Protein AF-A0A3D3K1H5-F1 (afdb_monomer_lite)

Structure (mmCIF, N/CA/C/O backbone):
data_AF-A0A3D3K1H5-F1
#
_entry.id   AF-A0A3D3K1H5-F1
#
loop_
_atom_site.group_PDB
_atom_site.id
_atom_site.type_symbol
_atom_site.label_atom_id
_atom_site.label_alt_id
_atom_site.label_comp_id
_atom_site.label_asym_id
_atom_site.label_entity_id
_atom_site.label_seq_id
_atom_site.pdbx_PDB_ins_code
_atom_site.Cartn_x
_atom_site.Cartn_y
_atom_site.Cartn_z
_atom_site.occupancy
_atom_site.B_iso_or_equiv
_atom_site.auth_seq_id
_atom_site.auth_comp_id
_atom_site.auth_asym_id
_atom_site.auth_atom_id
_atom_site.pdbx_PDB_model_num
ATOM 1 N N . MET A 1 1 ? 1.383 35.777 -32.205 1.00 58.03 1 MET A N 1
ATOM 2 C CA . MET A 1 1 ? 0.639 34.508 -32.404 1.00 58.03 1 MET A CA 1
ATOM 3 C C . MET A 1 1 ? 1.539 33.280 -32.526 1.00 58.03 1 MET A C 1
ATOM 5 O O . MET A 1 1 ? 1.328 32.352 -31.762 1.00 58.03 1 MET A O 1
ATOM 9 N N . LYS A 1 2 ? 2.564 33.258 -33.396 1.00 61.53 2 LYS A N 1
ATOM 10 C CA . LYS A 1 2 ? 3.442 32.076 -33.575 1.00 61.53 2 LYS A CA 1
ATOM 11 C C . LYS A 1 2 ? 4.166 31.612 -32.295 1.00 61.53 2 LYS A C 1
ATOM 13 O O . LYS A 1 2 ? 4.224 30.418 -32.035 1.00 61.53 2 LYS A O 1
ATOM 18 N N . LEU A 1 3 ? 4.647 32.548 -31.470 1.00 62.44 3 LEU A N 1
ATOM 19 C CA . LEU A 1 3 ? 5.371 32.226 -30.229 1.00 62.44 3 LEU A CA 1
ATOM 20 C C . LEU A 1 3 ? 4.465 31.588 -29.155 1.00 62.44 3 LEU A C 1
ATOM 22 O O . LEU A 1 3 ? 4.869 30.622 -28.525 1.00 62.44 3 LEU A O 1
ATOM 26 N N . LEU A 1 4 ? 3.223 32.079 -29.017 1.00 64.88 4 LEU A N 1
ATOM 27 C CA . LEU A 1 4 ? 2.206 31.545 -28.093 1.00 64.88 4 LEU A CA 1
ATOM 28 C C . LEU A 1 4 ? 1.756 30.126 -28.470 1.00 64.88 4 LEU A C 1
ATOM 30 O O . LEU A 1 4 ? 1.501 29.298 -27.602 1.00 64.88 4 LEU A O 1
ATOM 34 N N . PHE A 1 5 ? 1.683 29.836 -29.771 1.00 71.00 5 PHE A N 1
ATOM 35 C CA . PHE A 1 5 ? 1.335 28.504 -30.264 1.00 71.00 5 PHE A CA 1
ATOM 36 C C . PHE A 1 5 ? 2.442 27.484 -29.950 1.00 71.00 5 PHE A C 1
ATOM 38 O O . PHE A 1 5 ? 2.167 26.351 -29.563 1.00 71.00 5 PHE A O 1
ATOM 45 N N . SER A 1 6 ? 3.705 27.913 -30.048 1.00 69.50 6 SER A N 1
ATOM 46 C CA . SER A 1 6 ? 4.868 27.077 -29.743 1.00 69.50 6 SER A CA 1
ATOM 47 C C . SER A 1 6 ? 4.970 26.718 -28.256 1.00 69.50 6 SER A C 1
ATOM 49 O O . SER A 1 6 ? 5.313 25.583 -27.931 1.00 69.50 6 SER A O 1
ATOM 51 N N . THR A 1 7 ? 4.653 27.643 -27.345 1.00 72.69 7 THR A N 1
ATOM 52 C CA . THR A 1 7 ? 4.624 27.365 -25.897 1.00 72.69 7 THR A CA 1
ATOM 53 C C . THR A 1 7 ? 3.469 26.448 -25.500 1.00 72.69 7 THR A C 1
ATOM 55 O O . THR A 1 7 ? 3.645 25.595 -24.633 1.00 72.69 7 THR A O 1
ATOM 58 N N . PHE A 1 8 ? 2.313 26.554 -26.163 1.00 73.56 8 PHE A N 1
ATOM 59 C CA . PHE A 1 8 ? 1.165 25.674 -25.915 1.00 73.56 8 PHE A CA 1
ATOM 60 C C . PHE A 1 8 ? 1.443 24.216 -26.316 1.00 73.56 8 PHE A C 1
ATOM 62 O O . PHE A 1 8 ? 1.076 23.289 -25.599 1.00 73.56 8 PHE A O 1
ATOM 69 N N . ILE A 1 9 ? 2.168 24.005 -27.419 1.00 72.94 9 ILE A N 1
ATOM 70 C CA . ILE A 1 9 ? 2.616 22.672 -27.850 1.00 72.94 9 ILE A CA 1
ATOM 71 C C . ILE A 1 9 ? 3.579 22.055 -26.829 1.00 72.94 9 ILE A C 1
ATOM 73 O O . ILE A 1 9 ? 3.473 20.871 -26.522 1.00 72.94 9 ILE A O 1
ATOM 77 N N . PHE A 1 10 ? 4.478 22.852 -26.249 1.00 69.88 10 PHE A N 1
ATOM 78 C CA . PHE A 1 10 ? 5.420 22.369 -25.235 1.00 69.88 10 PHE A CA 1
ATOM 79 C C . PHE A 1 10 ? 4.712 21.912 -23.947 1.00 69.88 10 PHE A C 1
ATOM 81 O O . PHE A 1 10 ? 5.100 20.911 -23.349 1.00 69.88 10 PHE A O 1
ATOM 88 N N . LEU A 1 11 ? 3.622 22.589 -23.566 1.00 68.31 11 LEU A N 1
ATOM 89 C CA . LEU A 1 11 ? 2.784 22.232 -22.413 1.00 68.31 11 LEU A CA 1
ATOM 90 C C . LEU A 1 11 ? 2.049 20.889 -22.582 1.00 68.31 11 LEU A C 1
ATOM 92 O O . LEU A 1 11 ? 1.767 20.222 -21.588 1.00 68.31 11 LEU A O 1
ATOM 96 N N . LEU A 1 12 ? 1.790 20.446 -23.818 1.00 67.12 12 LEU A N 1
ATOM 97 C CA . LEU A 1 12 ? 1.165 19.145 -24.091 1.00 67.12 12 LEU A CA 1
ATOM 98 C C . LEU A 1 12 ? 2.131 17.964 -23.888 1.00 67.12 12 LEU A C 1
ATOM 100 O O . LEU A 1 12 ? 1.686 16.872 -23.539 1.00 67.12 12 LEU A O 1
ATOM 104 N N . PHE A 1 13 ? 3.445 18.165 -24.046 1.00 63.06 13 PHE A N 1
ATOM 105 C CA . PHE A 1 13 ? 4.454 17.107 -23.861 1.00 63.06 13 PHE A CA 1
ATOM 106 C C . PHE A 1 13 ? 4.833 16.854 -22.400 1.00 63.06 13 PHE A C 1
ATOM 108 O O . PHE A 1 13 ? 5.346 15.786 -22.076 1.00 63.06 13 PHE A O 1
ATOM 115 N N . ILE A 1 14 ? 4.541 17.800 -21.508 1.00 62.53 14 ILE A N 1
ATOM 116 C CA . ILE A 1 14 ? 4.655 17.616 -20.051 1.00 62.53 14 ILE A CA 1
ATOM 117 C C . ILE A 1 14 ? 3.426 16.906 -19.464 1.00 62.53 14 ILE A C 1
ATOM 119 O O . ILE A 1 14 ? 3.335 16.734 -18.247 1.00 62.53 14 ILE A O 1
ATOM 123 N N . SER A 1 15 ? 2.478 16.489 -20.315 1.00 57.84 15 SER A N 1
ATOM 124 C CA . SER A 1 15 ? 1.304 15.732 -19.895 1.00 57.84 15 SER A CA 1
ATOM 125 C C . SER A 1 15 ? 1.733 14.469 -19.149 1.00 57.84 15 SER A C 1
ATOM 127 O O . SER A 1 15 ? 2.516 13.654 -19.639 1.00 57.84 15 SER A O 1
ATOM 129 N N . CYS A 1 16 ? 1.234 14.364 -17.920 1.00 64.50 16 CYS A N 1
ATOM 130 C CA . CYS A 1 16 ? 1.578 13.377 -16.911 1.00 64.50 16 CYS A CA 1
ATOM 131 C C . CYS A 1 16 ? 1.337 11.952 -17.444 1.00 64.50 16 CYS A C 1
ATOM 133 O O . CYS A 1 16 ? 0.218 11.436 -17.426 1.00 64.50 16 CYS A O 1
ATOM 135 N N . GLY A 1 17 ? 2.386 11.329 -17.982 1.00 67.19 17 GLY A N 1
ATOM 136 C CA . GLY A 1 17 ? 2.335 9.956 -18.472 1.00 67.19 17 GLY A CA 1
ATOM 137 C C . GLY A 1 17 ? 2.020 8.966 -17.349 1.00 67.19 17 GLY A C 1
ATOM 138 O O . GLY A 1 17 ? 2.300 9.217 -16.176 1.00 67.19 17 GLY A O 1
ATOM 139 N N . LYS A 1 18 ? 1.455 7.806 -17.711 1.00 73.56 18 LYS A N 1
ATOM 140 C CA . LYS A 1 18 ? 1.256 6.686 -16.777 1.00 73.56 18 LYS A CA 1
ATOM 141 C C . LYS A 1 18 ? 2.574 6.385 -16.057 1.00 73.56 18 LYS A C 1
ATOM 143 O O . LYS A 1 18 ? 3.605 6.207 -16.704 1.00 73.56 18 LYS A O 1
ATOM 148 N N . ILE A 1 19 ? 2.532 6.319 -14.729 1.00 86.31 19 ILE A N 1
ATOM 149 C CA . ILE A 1 19 ? 3.718 6.053 -13.920 1.00 86.31 19 ILE A CA 1
ATOM 150 C C . ILE A 1 19 ? 4.247 4.639 -14.199 1.00 86.31 19 ILE A C 1
ATOM 152 O O . ILE A 1 19 ? 3.533 3.647 -14.052 1.00 86.31 19 ILE A O 1
ATOM 156 N N . SER A 1 20 ? 5.503 4.542 -14.634 1.00 90.12 20 SER A N 1
ATOM 157 C CA . SER A 1 20 ? 6.187 3.261 -14.818 1.00 90.12 20 SER A CA 1
ATOM 158 C C . SER A 1 20 ? 6.832 2.819 -13.502 1.00 90.12 20 SER A C 1
ATOM 160 O O . SER A 1 20 ? 7.356 3.679 -12.791 1.00 90.12 20 SER A O 1
ATOM 162 N N . PRO A 1 21 ? 6.882 1.523 -13.170 1.00 93.75 21 PRO A N 1
ATOM 163 C CA . PRO A 1 21 ? 7.561 1.065 -11.961 1.00 93.75 21 PRO A CA 1
ATOM 164 C C . PRO A 1 21 ? 9.066 1.380 -11.977 1.00 93.75 21 PRO A C 1
ATOM 166 O O . PRO A 1 21 ? 9.712 1.247 -13.018 1.00 93.75 21 PRO A O 1
ATOM 169 N N . LYS A 1 22 ? 9.626 1.837 -10.848 1.00 94.44 22 LYS A N 1
ATOM 170 C CA . LYS A 1 22 ? 11.052 2.184 -10.708 1.00 94.44 22 LYS A CA 1
ATOM 171 C C . LYS A 1 22 ? 11.598 1.755 -9.347 1.00 94.44 22 LYS A C 1
ATOM 173 O O . LYS A 1 22 ? 10.963 1.989 -8.324 1.00 94.44 22 LYS A O 1
ATOM 178 N N . GLY A 1 23 ? 12.811 1.205 -9.338 1.00 95.31 23 GLY A N 1
ATOM 179 C CA . GLY A 1 23 ? 13.479 0.724 -8.125 1.00 95.31 23 GLY A CA 1
ATOM 180 C C . GLY A 1 23 ? 13.215 -0.756 -7.843 1.00 95.31 23 GLY A C 1
ATOM 181 O O . GLY A 1 23 ? 12.797 -1.499 -8.730 1.00 95.31 23 GLY A O 1
ATOM 182 N N . LYS A 1 24 ? 13.499 -1.185 -6.613 1.00 97.19 24 LYS A N 1
ATOM 183 C CA . LYS A 1 24 ? 13.205 -2.542 -6.133 1.00 97.19 24 LYS A CA 1
ATOM 184 C C . LYS A 1 24 ? 11.815 -2.575 -5.505 1.00 97.19 24 LYS A C 1
ATOM 186 O O . LYS A 1 24 ? 11.362 -1.554 -5.005 1.00 97.19 24 LYS A O 1
ATOM 191 N N . ILE A 1 25 ? 11.154 -3.728 -5.544 1.00 97.31 25 ILE A N 1
ATOM 192 C CA . ILE A 1 25 ? 9.889 -3.927 -4.831 1.00 97.31 25 ILE A CA 1
ATOM 193 C C . ILE A 1 25 ? 10.167 -3.875 -3.325 1.00 97.31 25 ILE A C 1
ATOM 195 O O . ILE A 1 25 ? 11.131 -4.474 -2.847 1.00 97.31 25 ILE A O 1
ATOM 199 N N . GLU A 1 26 ? 9.329 -3.141 -2.603 1.00 97.25 26 GLU A N 1
ATOM 200 C CA . GLU A 1 26 ? 9.345 -3.013 -1.149 1.00 97.25 26 GLU A CA 1
ATOM 201 C C . GLU A 1 26 ? 7.992 -3.459 -0.593 1.00 97.25 26 GLU A C 1
ATOM 203 O O . GLU A 1 26 ? 6.963 -3.257 -1.239 1.00 97.25 26 GLU A O 1
ATOM 208 N N . SER A 1 27 ? 7.998 -4.017 0.617 1.00 97.94 27 SER A N 1
ATOM 209 C CA . SER A 1 27 ? 6.794 -4.303 1.399 1.00 97.94 27 SER A CA 1
ATOM 210 C C . SER A 1 27 ? 6.727 -3.328 2.572 1.00 97.94 27 SER A C 1
ATOM 212 O O . SER A 1 27 ? 7.710 -3.184 3.305 1.00 97.94 27 SER A O 1
ATOM 214 N N . LYS A 1 28 ? 5.606 -2.614 2.723 1.00 97.62 28 LYS A N 1
ATOM 215 C CA . LYS A 1 28 ? 5.385 -1.671 3.830 1.00 97.62 28 LYS A CA 1
ATOM 216 C C . LYS A 1 28 ? 4.010 -1.840 4.445 1.00 97.62 28 LYS A C 1
ATOM 218 O O . LYS A 1 28 ? 3.013 -1.893 3.726 1.00 97.62 28 LYS A O 1
ATOM 223 N N . ASP A 1 29 ? 3.988 -1.826 5.771 1.00 97.12 29 ASP A N 1
ATOM 224 C CA . ASP A 1 29 ? 2.768 -1.798 6.565 1.00 97.12 29 ASP A CA 1
ATOM 225 C C . ASP A 1 29 ? 2.337 -0.359 6.837 1.00 97.12 29 ASP A C 1
ATOM 227 O O . ASP A 1 29 ? 3.129 0.483 7.267 1.00 97.12 29 ASP A O 1
ATOM 231 N N . PHE A 1 30 ? 1.052 -0.100 6.622 1.00 95.94 30 PHE A N 1
ATOM 232 C CA . PHE A 1 30 ? 0.381 1.142 6.967 1.00 95.94 30 PHE A CA 1
ATOM 233 C C . PHE A 1 30 ? -0.644 0.834 8.055 1.00 95.94 30 PHE A C 1
ATOM 235 O O . PHE A 1 30 ? -1.693 0.260 7.745 1.00 95.94 30 PHE A O 1
ATOM 242 N N . PRO A 1 31 ? -0.362 1.181 9.321 1.00 95.81 31 PRO A N 1
ATOM 243 C CA . PRO A 1 31 ? -1.371 1.145 10.367 1.00 95.81 31 PRO A CA 1
ATOM 244 C C . PRO A 1 31 ? -2.533 2.053 9.969 1.00 95.81 31 PRO A C 1
ATOM 246 O O . PRO A 1 31 ? -2.316 3.175 9.504 1.00 95.81 31 PRO A O 1
ATOM 249 N N . VAL A 1 32 ? -3.756 1.567 10.132 1.00 95.56 32 VAL A N 1
ATOM 250 C CA . VAL A 1 32 ? -4.970 2.334 9.852 1.00 95.56 32 VAL A CA 1
ATOM 251 C C . VAL A 1 32 ? -5.941 2.185 11.014 1.00 95.56 32 VAL A C 1
ATOM 253 O O . VAL A 1 32 ? -5.816 1.270 11.825 1.00 95.56 32 VAL A O 1
ATOM 256 N N . GLU A 1 33 ? -6.897 3.101 11.101 1.00 95.56 33 GLU A N 1
ATOM 257 C CA . GLU A 1 33 ? -8.031 2.966 12.014 1.00 95.56 33 GLU A CA 1
ATOM 258 C C . GLU A 1 33 ? -8.867 1.730 11.658 1.00 95.56 33 GLU A C 1
ATOM 260 O O . GLU A 1 33 ? -8.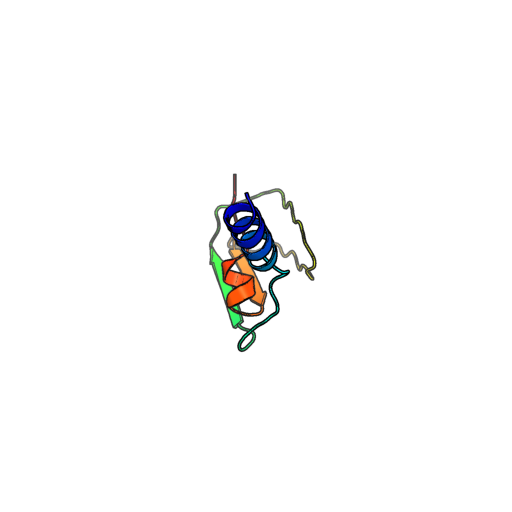813 1.234 10.528 1.00 95.56 33 GLU A O 1
ATOM 265 N N . ASP A 1 34 ? -9.648 1.235 12.615 1.00 94.25 34 ASP A N 1
ATOM 266 C CA . ASP A 1 34 ? -10.538 0.103 12.378 1.00 94.25 34 ASP A CA 1
ATOM 267 C C . ASP A 1 34 ? -11.597 0.445 11.325 1.00 94.25 34 ASP A C 1
ATOM 269 O O . ASP A 1 34 ? -12.195 1.521 11.325 1.00 94.25 34 ASP A O 1
ATOM 273 N N . PHE A 1 35 ? -11.847 -0.496 10.417 1.00 92.75 35 PHE A N 1
ATOM 274 C CA . PHE A 1 35 ? -12.796 -0.336 9.322 1.00 92.75 35 PHE A CA 1
ATOM 275 C C . PHE A 1 35 ? -13.610 -1.616 9.122 1.00 92.75 35 PHE A C 1
ATOM 277 O O . PHE A 1 35 ? -13.153 -2.725 9.392 1.00 92.75 35 PHE A O 1
ATOM 284 N N . THR A 1 36 ? -14.826 -1.469 8.602 1.00 91.38 36 THR A N 1
ATOM 285 C CA . THR A 1 36 ? -15.729 -2.599 8.315 1.00 91.38 36 THR A CA 1
ATOM 286 C C . THR A 1 36 ? -15.913 -2.853 6.824 1.00 91.38 36 THR A C 1
ATOM 288 O O . THR A 1 36 ? -16.268 -3.958 6.427 1.00 91.38 36 THR A O 1
ATOM 291 N N . ASN A 1 37 ? -15.646 -1.845 5.990 1.00 92.06 37 ASN A N 1
ATOM 292 C CA . ASN A 1 37 ? -15.852 -1.895 4.549 1.00 92.06 37 ASN A CA 1
ATOM 293 C C . ASN A 1 37 ? -14.567 -1.532 3.809 1.00 92.06 37 ASN A C 1
ATOM 295 O O . ASN A 1 37 ? -13.827 -0.641 4.221 1.00 92.06 37 ASN A O 1
ATOM 299 N N . ILE A 1 38 ? -14.341 -2.195 2.676 1.00 93.12 38 ILE A N 1
ATOM 300 C CA . ILE A 1 38 ? -13.195 -1.960 1.800 1.00 93.12 38 ILE A CA 1
ATOM 301 C C . ILE A 1 38 ? -13.705 -1.505 0.432 1.00 93.12 38 ILE A C 1
ATOM 303 O O . ILE A 1 38 ? -14.532 -2.174 -0.185 1.00 93.12 38 ILE A O 1
ATOM 307 N N . ASN A 1 39 ? -13.174 -0.386 -0.061 1.00 95.00 39 ASN A N 1
ATOM 308 C CA . ASN A 1 39 ? -13.373 0.075 -1.432 1.00 95.00 39 ASN A CA 1
ATOM 309 C C . ASN A 1 39 ? -12.008 0.256 -2.100 1.00 95.00 39 ASN A C 1
ATOM 311 O O . ASN A 1 39 ? -11.173 1.004 -1.591 1.00 95.00 39 ASN A O 1
ATOM 315 N N . LEU A 1 40 ? -11.779 -0.429 -3.220 1.00 94.62 40 LEU A N 1
ATOM 316 C CA . LEU A 1 40 ? -10.484 -0.454 -3.893 1.00 94.62 40 LEU A CA 1
ATOM 317 C C . LEU A 1 40 ? -10.642 -0.125 -5.376 1.00 94.62 40 LEU A C 1
ATOM 319 O O . LEU A 1 40 ? -11.507 -0.670 -6.057 1.00 94.62 40 LEU A O 1
ATOM 323 N N . GLU A 1 41 ? -9.740 0.705 -5.892 1.00 95.31 41 GLU A N 1
ATOM 324 C CA . GLU A 1 41 ? -9.717 1.116 -7.294 1.00 95.31 41 GLU A CA 1
ATOM 325 C C . GLU A 1 41 ? -8.303 0.961 -7.858 1.00 95.31 41 GLU A C 1
ATOM 327 O O . GLU A 1 41 ? -7.345 1.533 -7.334 1.00 95.31 41 GLU A O 1
ATOM 332 N N . GLY A 1 42 ? -8.155 0.175 -8.926 1.00 92.44 42 GLY A N 1
ATOM 333 C CA . GLY A 1 42 ? -6.872 -0.020 -9.596 1.00 92.44 42 GLY A CA 1
ATOM 334 C C . GLY A 1 42 ? -6.617 -1.460 -10.030 1.00 92.44 42 GLY A C 1
ATOM 335 O O . GLY A 1 42 ? -7.531 -2.269 -10.163 1.00 92.44 42 GLY A O 1
ATOM 336 N N . LYS A 1 43 ? -5.343 -1.764 -10.297 1.00 91.56 43 LYS A N 1
ATOM 337 C CA . LYS A 1 43 ? -4.875 -3.092 -10.715 1.00 91.56 43 LYS A CA 1
ATOM 338 C C . LYS A 1 43 ? -3.975 -3.675 -9.635 1.00 91.56 43 LYS A C 1
ATOM 340 O O . LYS A 1 43 ? -2.785 -3.377 -9.600 1.00 91.56 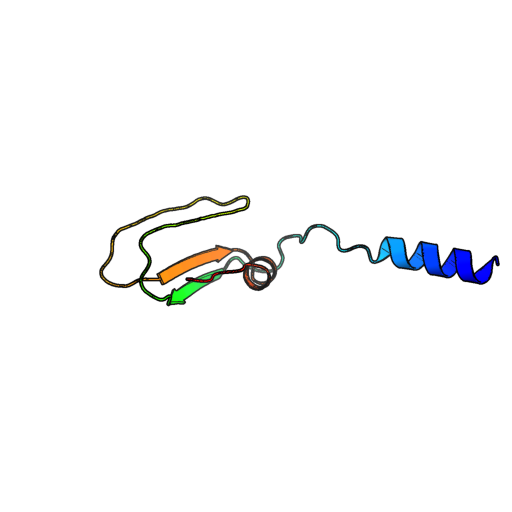43 LYS A O 1
ATOM 345 N N . PHE A 1 44 ? -4.544 -4.501 -8.772 1.00 92.62 44 PHE A N 1
ATOM 346 C CA . PHE A 1 44 ? -3.830 -5.155 -7.678 1.00 92.62 44 PHE A CA 1
ATOM 347 C C . PHE A 1 44 ? -4.351 -6.575 -7.465 1.00 92.62 44 PHE A C 1
ATOM 349 O O . PHE A 1 44 ? -5.440 -6.940 -7.909 1.00 92.62 44 PHE A O 1
ATOM 356 N N . ARG A 1 45 ? -3.555 -7.366 -6.749 1.00 96.12 45 ARG A N 1
ATOM 357 C CA . ARG A 1 45 ? -3.993 -8.600 -6.102 1.00 96.12 45 ARG A CA 1
ATOM 358 C C . ARG A 1 45 ? -4.216 -8.281 -4.628 1.00 96.12 45 ARG A C 1
ATOM 360 O O . ARG A 1 45 ? -3.349 -7.667 -4.017 1.00 96.12 45 ARG A O 1
ATOM 367 N N . VAL A 1 46 ? -5.365 -8.673 -4.085 1.00 95.19 46 VAL A N 1
ATOM 368 C CA . VAL A 1 46 ? -5.760 -8.348 -2.708 1.00 95.19 46 VAL A CA 1
ATOM 369 C C . VAL A 1 46 ? -5.961 -9.622 -1.918 1.00 95.19 46 VAL A C 1
ATOM 371 O O . VAL A 1 46 ? -6.606 -10.558 -2.388 1.00 95.19 46 VAL A O 1
ATOM 374 N N . PHE A 1 47 ? -5.430 -9.607 -0.704 1.00 94.94 47 PHE A N 1
ATOM 375 C CA . PHE A 1 47 ? -5.696 -10.591 0.327 1.00 94.94 47 PHE A CA 1
ATOM 376 C C . PHE A 1 47 ? -6.354 -9.855 1.490 1.00 94.94 47 PHE A C 1
ATOM 378 O O . PHE A 1 47 ? -5.823 -8.853 1.962 1.00 94.94 47 PHE A O 1
ATOM 385 N N . TYR A 1 48 ? -7.523 -10.329 1.913 1.00 93.44 48 TYR A N 1
ATOM 386 C CA . TYR A 1 48 ? -8.238 -9.790 3.063 1.00 93.44 48 TYR A CA 1
ATOM 387 C C . TYR A 1 48 ? -8.307 -10.862 4.141 1.00 93.44 48 TYR A C 1
ATOM 389 O O . TYR A 1 48 ? -8.740 -11.985 3.879 1.00 93.44 48 TYR A O 1
ATOM 397 N N . ILE A 1 49 ? -7.825 -10.520 5.331 1.00 92.88 49 ILE A N 1
ATOM 398 C CA . ILE A 1 49 ? -7.670 -11.439 6.453 1.00 92.88 49 ILE A CA 1
ATOM 399 C C . ILE A 1 49 ? -8.181 -10.715 7.696 1.00 92.88 49 ILE A C 1
ATOM 401 O O . ILE A 1 49 ? -7.839 -9.555 7.920 1.00 92.88 49 ILE A O 1
ATOM 405 N N . ASN A 1 50 ? -9.004 -11.392 8.495 1.00 91.00 50 ASN A N 1
ATOM 406 C CA . ASN A 1 50 ? -9.385 -10.894 9.810 1.00 91.00 50 ASN A CA 1
ATOM 407 C C . ASN A 1 50 ? -8.207 -11.094 10.777 1.00 91.00 50 ASN A C 1
ATOM 409 O O . ASN A 1 50 ? -7.659 -12.194 10.854 1.00 91.00 50 ASN A O 1
ATOM 413 N N . GLY A 1 51 ? -7.803 -10.040 11.481 1.00 89.06 51 GLY A N 1
ATOM 414 C CA . GLY A 1 51 ? -6.683 -10.076 12.415 1.00 89.06 51 GLY A CA 1
ATOM 415 C C . GLY A 1 51 ? -6.915 -9.155 13.605 1.00 89.06 51 GLY A C 1
ATOM 416 O O . GLY A 1 51 ? -7.854 -8.366 13.622 1.00 89.06 51 GLY A O 1
ATOM 417 N N . GLU A 1 52 ? -6.035 -9.247 14.600 1.00 91.19 52 GLU A N 1
ATOM 418 C CA . GLU A 1 52 ? -6.138 -8.485 15.854 1.00 91.19 52 GLU A CA 1
ATOM 419 C C . GLU A 1 52 ? -5.856 -6.982 15.693 1.00 91.19 52 GLU A C 1
ATOM 421 O O . GLU A 1 52 ? -6.156 -6.198 16.591 1.00 91.19 52 GLU A O 1
ATOM 426 N N . LYS A 1 53 ? -5.232 -6.576 14.581 1.00 93.44 53 LYS A N 1
ATOM 427 C CA . LYS A 1 53 ? -4.857 -5.187 14.295 1.00 93.44 53 LYS A CA 1
ATOM 428 C C . LYS A 1 53 ? -5.219 -4.816 12.866 1.00 93.44 53 LYS A C 1
ATOM 430 O O . LYS A 1 53 ? -4.975 -5.593 11.943 1.00 93.44 53 LYS A O 1
ATOM 435 N N . SER A 1 54 ? -5.706 -3.592 12.696 1.00 95.50 54 SER A N 1
ATOM 436 C CA . SER A 1 54 ? -6.023 -3.011 11.394 1.00 95.50 54 SER A CA 1
ATOM 437 C C . SER A 1 54 ? -4.775 -2.399 10.752 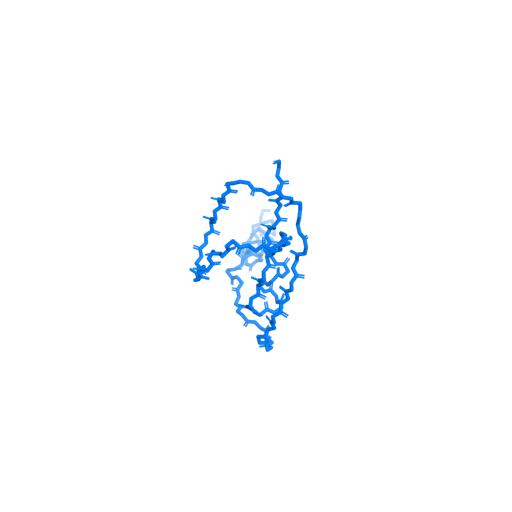1.00 95.50 54 SER A C 1
ATOM 439 O O . SER A 1 54 ? -4.197 -1.427 11.242 1.00 95.50 54 SER A O 1
ATOM 441 N N . PHE A 1 55 ? -4.331 -2.982 9.641 1.00 95.88 55 PHE A N 1
ATOM 442 C CA . PHE A 1 55 ? -3.258 -2.435 8.814 1.00 95.88 55 PHE A CA 1
ATOM 443 C C . PHE A 1 55 ? -3.446 -2.823 7.348 1.00 95.88 55 PHE A C 1
ATOM 445 O O . PHE A 1 55 ? -4.126 -3.794 7.018 1.00 95.88 55 PHE A O 1
ATOM 452 N N . VAL A 1 56 ? -2.814 -2.058 6.463 1.00 96.38 56 VAL A N 1
ATOM 453 C CA . VAL A 1 56 ? -2.705 -2.373 5.039 1.00 96.38 56 VAL A CA 1
ATOM 454 C C . VAL A 1 56 ? -1.238 -2.625 4.727 1.00 96.38 56 VAL A C 1
ATOM 456 O O . VAL A 1 56 ? -0.427 -1.711 4.841 1.00 96.38 56 VAL A O 1
ATOM 459 N N . ASN A 1 57 ? -0.889 -3.843 4.319 1.00 96.94 57 ASN A N 1
ATOM 460 C CA . ASN A 1 57 ? 0.417 -4.113 3.722 1.00 96.94 57 ASN A CA 1
ATOM 461 C C . ASN A 1 57 ? 0.360 -3.825 2.218 1.00 96.94 57 ASN A C 1
ATOM 463 O O . ASN A 1 57 ? -0.565 -4.263 1.530 1.00 96.94 57 ASN A O 1
ATOM 467 N N . VAL A 1 58 ? 1.355 -3.105 1.704 1.00 97.75 58 VAL A N 1
ATOM 468 C CA . VAL A 1 58 ? 1.520 -2.886 0.268 1.00 97.75 58 VAL A CA 1
ATOM 469 C C . VAL A 1 58 ? 2.895 -3.360 -0.173 1.00 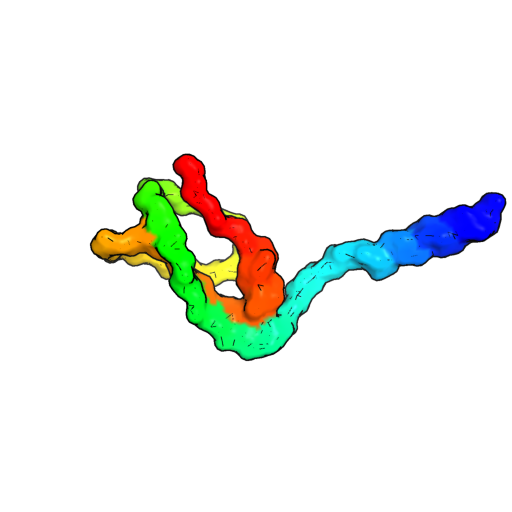97.75 58 VAL A C 1
ATOM 471 O O . VAL A 1 58 ? 3.912 -2.828 0.270 1.00 97.75 58 VAL A O 1
ATOM 474 N N . GLU A 1 59 ? 2.907 -4.301 -1.115 1.00 98.06 59 GLU A N 1
ATOM 475 C CA . GLU A 1 59 ? 4.108 -4.778 -1.795 1.00 98.06 59 GLU A CA 1
ATOM 476 C C . GLU A 1 59 ? 4.166 -4.225 -3.229 1.00 98.06 59 GLU A C 1
ATOM 478 O O . GLU A 1 59 ? 3.417 -4.652 -4.112 1.00 98.06 59 GLU A O 1
ATOM 483 N N . THR A 1 60 ? 5.007 -3.214 -3.470 1.00 97.25 60 THR A N 1
ATOM 484 C CA . THR A 1 60 ? 5.136 -2.568 -4.790 1.00 97.25 60 THR A CA 1
ATOM 485 C C . THR A 1 60 ? 6.424 -1.744 -4.919 1.00 97.25 60 THR A C 1
ATOM 487 O O . THR A 1 60 ? 7.258 -1.699 -4.020 1.00 97.25 60 THR A O 1
ATOM 490 N N . TYR A 1 61 ? 6.610 -1.081 -6.059 1.00 97.19 61 TYR A N 1
ATOM 491 C CA . TYR A 1 61 ? 7.737 -0.186 -6.316 1.00 97.19 61 TYR A CA 1
ATOM 492 C C . TYR A 1 61 ? 7.566 1.161 -5.582 1.00 97.19 61 TYR A C 1
ATOM 494 O O . TYR A 1 61 ? 6.458 1.704 -5.586 1.00 97.19 61 TYR A O 1
ATOM 502 N N . PRO A 1 62 ? 8.637 1.774 -5.040 1.00 96.19 62 PRO A N 1
ATOM 503 C CA . PRO A 1 62 ? 8.563 2.988 -4.220 1.00 96.19 62 PRO A CA 1
ATOM 504 C C . PRO A 1 62 ? 7.802 4.142 -4.867 1.00 96.19 62 PRO A C 1
ATOM 506 O O . PRO A 1 62 ? 7.006 4.828 -4.231 1.00 96.19 62 PRO A O 1
ATOM 509 N N . ASN A 1 63 ? 8.009 4.354 -6.165 1.00 94.25 63 ASN A N 1
ATOM 510 C CA . ASN A 1 63 ? 7.347 5.436 -6.876 1.00 94.25 63 ASN A CA 1
ATOM 511 C C . ASN A 1 63 ? 5.848 5.174 -7.090 1.00 94.25 63 ASN A C 1
ATOM 513 O O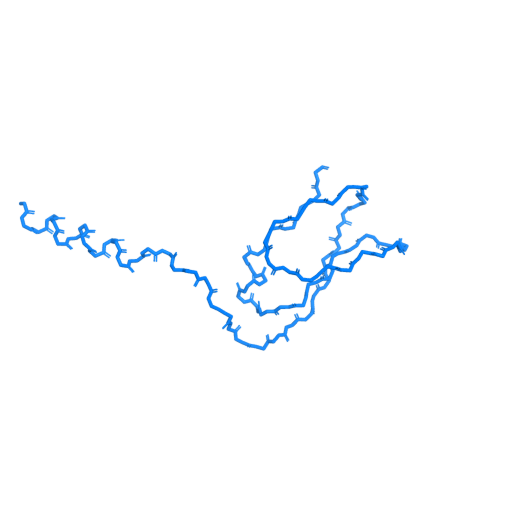 . ASN A 1 63 ? 5.075 6.126 -7.122 1.00 94.25 63 ASN A O 1
ATOM 517 N N . ILE A 1 64 ? 5.430 3.911 -7.206 1.00 94.94 64 ILE A N 1
ATOM 518 C CA . ILE A 1 64 ? 4.014 3.531 -7.245 1.00 94.94 64 ILE A CA 1
ATOM 519 C C . ILE A 1 64 ? 3.402 3.697 -5.855 1.00 94.94 64 ILE A C 1
ATOM 521 O O . ILE A 1 64 ? 2.341 4.304 -5.733 1.00 94.94 64 ILE A O 1
ATOM 525 N N . LEU A 1 65 ? 4.105 3.239 -4.814 1.00 94.56 65 LEU A N 1
ATOM 526 C CA . LEU A 1 65 ? 3.673 3.346 -3.422 1.00 94.56 65 LEU A CA 1
ATOM 527 C C . LEU A 1 65 ? 3.358 4.793 -3.030 1.00 94.56 65 LEU A C 1
ATOM 529 O O . LEU A 1 65 ? 2.288 5.069 -2.499 1.00 94.56 65 LEU A O 1
ATOM 533 N N . ASN A 1 66 ? 4.239 5.727 -3.389 1.00 90.94 66 ASN A N 1
ATOM 534 C CA . ASN A 1 66 ? 4.071 7.156 -3.105 1.00 90.94 66 ASN A CA 1
ATOM 535 C C . ASN A 1 66 ? 2.859 7.797 -3.811 1.00 90.94 66 ASN A C 1
ATOM 537 O O . ASN A 1 66 ? 2.485 8.919 -3.481 1.00 90.94 66 ASN A O 1
ATOM 541 N N . ASN A 1 67 ? 2.262 7.116 -4.794 1.00 91.69 67 ASN A N 1
ATOM 542 C CA . ASN A 1 67 ? 1.067 7.572 -5.505 1.00 91.69 67 ASN A CA 1
ATOM 543 C C . ASN A 1 67 ? -0.226 6.902 -5.004 1.00 91.69 67 ASN A C 1
ATOM 545 O O . ASN A 1 67 ? -1.313 7.292 -5.437 1.00 91.69 67 ASN A O 1
ATOM 549 N N . LEU A 1 68 ? -0.141 5.914 -4.105 1.00 93.62 68 LEU A N 1
ATOM 550 C CA . LEU A 1 68 ? -1.315 5.261 -3.530 1.00 93.62 68 LEU A CA 1
ATOM 551 C C . LEU A 1 68 ? -1.982 6.152 -2.478 1.00 93.62 68 LEU A C 1
ATOM 553 O O . LEU A 1 68 ? -1.328 6.828 -1.687 1.00 93.62 68 LEU A O 1
ATOM 557 N N . LYS A 1 69 ? -3.317 6.137 -2.461 1.00 94.88 69 LYS A N 1
ATOM 558 C CA . LYS A 1 69 ? -4.134 6.856 -1.479 1.00 94.88 69 LYS A CA 1
ATOM 559 C C . LYS A 1 69 ? -4.818 5.839 -0.576 1.00 94.88 69 LYS A C 1
ATOM 561 O O . LYS A 1 69 ? -5.755 5.178 -1.009 1.00 94.88 69 LYS A O 1
ATOM 566 N N . ILE A 1 70 ? -4.362 5.749 0.668 1.00 95.00 70 ILE A N 1
ATOM 567 C CA . ILE A 1 70 ? -4.930 4.873 1.698 1.00 95.00 70 ILE A CA 1
ATOM 568 C C . ILE A 1 70 ? -5.547 5.772 2.763 1.00 95.00 70 ILE A C 1
ATOM 570 O O . ILE A 1 70 ? -4.861 6.633 3.313 1.00 95.00 70 ILE A O 1
ATOM 574 N N . LYS A 1 71 ? -6.856 5.635 2.986 1.00 94.69 71 LYS A N 1
ATOM 575 C CA . LYS A 1 71 ? -7.614 6.429 3.959 1.00 94.69 71 LYS A CA 1
ATOM 576 C C . LYS A 1 71 ? -8.754 5.594 4.525 1.00 94.69 71 LYS A C 1
ATOM 578 O O . LYS A 1 71 ? -9.426 4.905 3.761 1.00 94.69 71 LYS A O 1
ATOM 583 N N . VAL A 1 72 ? -8.995 5.736 5.821 1.00 94.62 72 VAL A N 1
ATOM 584 C CA . VAL A 1 72 ? -10.243 5.336 6.481 1.00 94.62 72 VAL A CA 1
ATOM 585 C C . VAL A 1 72 ? -11.088 6.604 6.645 1.00 94.62 72 VAL A C 1
ATOM 587 O O . VAL A 1 72 ? -10.529 7.698 6.768 1.00 94.62 72 VAL A O 1
ATOM 590 N N . LYS A 1 73 ? -12.408 6.488 6.495 1.00 86.25 73 LYS A N 1
ATOM 591 C CA . LYS A 1 73 ? -13.369 7.595 6.585 1.00 86.25 73 LYS A CA 1
ATOM 592 C C . LYS A 1 73 ? -14.405 7.296 7.648 1.00 86.25 73 LYS A C 1
ATOM 594 O O . LYS A 1 73 ? -14.771 6.105 7.743 1.00 86.25 73 LYS A O 1
#

Radius of gyration: 18.97 Å; chains: 1; bounding box: 29×46×49 Å

Foldseek 3Di:
DVVVVVVVVVVVVVPDDDDDADDDKDKDKAFADDDDDDDDDDDDDDDDDDDPGDIDIDTGGPVVVVVDDDHDD

Secondary structure (DSSP, 8-state):
-HHHHHHHHHHHHTS-PPPPP-S--EEEEEE----S-----SS--------SS-EEEEEE-HHHHTT------

pLDDT: mean 87.49, std 12.36, range [57.84, 98.06]

Sequence (73 aa):
MKLLFSTFIFLLFISCGKISPKGKIESKDFPVEDFTNINLEGKFRVFYINGEKSFVNVETYPNILNNLKIKVK

=== Feature glossary ===
The record interleaves many kinds of information about one protein. Here is each kind framed as the question it answers.

Q: What does the local fold look like, residue by residue?
A: The Foldseek 3Di string encodes local tertiary geometry as a 20-letter alphabet — one character per residue — derived from the relative positions of nearby Cα atoms. Unlike the amino-acid sequence, 3Di is a direct function of the 3D structure, so two proteins with the same fold have similar 3Di strings even at low sequence identity.

Q: Which residues are in helices, strands, or loops?
A: The SS8 string is DSSP's per-residue secondary-structure call. α-helix (H) means an i→i+4 H-bond ladder; β-strand (E) means the residue participates in a β-sheet; 3₁₀ (G) and π (I) are tighter and wider helices; T/S are turns/bends; '-' is loop.

Q: How big and how compact is the whole molecule?
A: Radius of gyration (Rg) is the root-mean-square distance of Cα atoms from their centroid — a single number for overall size and compactness. A globular domain of N residues has Rg ≈ 2.2·N^0.38 Å; an extended or disordered chain has a much larger Rg. The Cα contact count is the number of residue pairs whose Cα atoms are within 8 Å and are more than four positions apart in sequence — a standard proxy for tertiary packing density. The bounding box is the smallest axis-aligned box enclosing all Cα atoms.

Q: Where is each backbone atom in 3D?
A: Structure coordinates are given as an mmCIF _atom_site loop: one row per atom with element, residue name, chain id, sequence number, and x/y/z position in Å. Only the four main-chain atoms per residue are included here; side chains are omitted to keep the record compact.

Q: What is the amino-acid chain?
A: Primary structure: the covalent order of the twenty standard amino acids along the backbone. Two proteins with the same sequence will (almost always) fold to the same structure; two with 30% identity often share a fold but not the details.

Q: What if only a Cα trace is available?
A: Three-state secondary structure (P-SEA) collapses the eight DSSP classes into helix (a), strand (b), and coil (c). P-SEA assigns these from Cα geometry alone — distances and angles — without requiring backbone oxygens, so it works on any Cα trace.

Q: What family and function is it annotated with?
A: Database cross-references. InterPro integrates a dozen domain/family signature databases into unified entries with residue-range hits. GO terms attach function/process/location labels with evidence codes. CATH codes position the fold in a four-level structural taxonomy. Organism is the NCBI-taxonomy species name.

Q: How confident is the AlphaFold model at each residue?
A: pLDDT is the predicted lDDT-Cα score: AlphaFold's confidence that the local environment of each residue (all inter-atomic distances within 15 Å) is correctly placed. It is a per-residue number between 0 and 100, with higher meaning more reliable.

Q: How mobile is each atom in the crystal?
A: B-factor (Debye–Waller factor) reflects atomic displacement in the crystal lattice. It is an experimental observable (units Å²), not a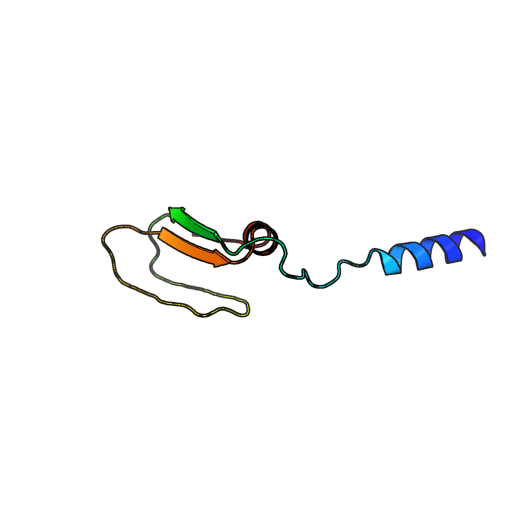 prediction; low values mean the atom is pinned down, high values mean it moves or is heterogeneous across the crystal.

Q: Which residues are buried vs exposed?
A: SASA measures how much of the protein is reachable by solvent. It is computed by rolling a water-sized probe over the atomic surface and summing the exposed area (Å²). Per-residue SASA distinguishes core (buried, low SASA) from surface (exposed, high SASA) residues; total SASA is a whole-molecule size measure.

Q: What do the diagnostic plots show?
A: Plot images: a contact map (which residues are close in 3D, as an N×N binary image), a Ramachandran scatter (backbone torsion angles, revealing secondary-structure composition at a glance), and — for AlphaFold structures — a PAE heatmap (pairwise prediction confidence).

Q: What known structures does this most resemble?
A: The Foldseek neighbor list gives the closest experimentally determined structures in the PDB, ranked by structural alignment. TM-score near 1 means near-identical fold; near 0.3 means only rough topology match. This is how one finds what a novel AlphaFold prediction most resembles in the solved-structure universe.

Q: Are the domains correctly placed relative to each other?
A: Predicted aligned error is AlphaFold's pairwise confidence. Unlike pLDDT (per-residue), PAE is per-residue-pair and captures whether two parts of the structure are correctly placed relative to each other. Units are ångströms of expected positional error.

Q: What do the rendered images show?
A: Structure images are PyMOL renders from six orthogonal camera directions. Cartoon representation draws helices as coils and strands as arrows; sticks shows the backbone as bonds; surface shows the solvent-excluded envelope. Rainbow coloring maps sequence position to hue (blue→red, N→C); chain coloring assigns a distinct color per polypeptide.

Q: What are the backbone torsion angles?
A: φ (phi) and ψ (psi) are the two rotatable backbone dihedrals per residue: φ is the C(i-1)–N–Cα–C torsion, ψ is the N–Cα–C–N(i+1) torsion, both in degrees on (−180°, 180°]. α-helical residues cluster near (−60°, −45°); β-strand residues near (−120°, +130°). A Ramachandran plot is simply a scatter of (φ, ψ) for every residue.